Protein AF-A0A928SB92-F1 (afdb_monomer_lite)

Sequence (159 aa):
MSQPAYNIRAIRKLLTAAFETDEGLRQFCTDFPELRPVTERFSSGMGKDQMIQRLIEYCESKVLTMRLLELVKEDNLAAYAQYENQIFPGEKPQFGAEIMPDTSAHLKTLLSQKTRELYDLQEKAAKFGALHTPSYITLQIQDLEKEIANLQQQLAARH

Foldseek 3Di:
DDDQPFPLVLQLVLQCVLDVALVSVLVLLVVDPLSVVLNVVDDDPQGNSRSSVSSVVSCVVVVCPLVVLVSSCVSPVPSSVVSQCVRHPDDRPPNQPPPPPNVLNVLVVVLVVLVVVLVVLVVVQVVLPPPGRDPVSVVSNVVSVVVNVVSVVVNVVVD

pLDDT: mean 81.42, std 13.35, range [34.06, 92.5]

Secondary structure (DSSP, 8-state):
-------HHHHHHHHHHH-SSHHHHHHHHHHSTTTHHHHTT--TT--HHHHHHHHHHHHHHHT-HHHHHHHHHHH-HHHHHHHHHHH-SSSPP-TTSSSS--HHHHHHHHHHHHHHHHHHHHHHHHHH-TTT--HHHHHHHHHHHHHHHHHHHHHHTT-

Radius of gyration: 22.96 Å; chains: 1; bounding box: 63×50×35 Å

Structure (mmCIF, N/CA/C/O backbone):
data_AF-A0A928SB92-F1
#
_entry.id   AF-A0A928SB92-F1
#
loop_
_atom_site.group_PDB
_atom_site.id
_atom_site.type_symbol
_atom_site.label_atom_id
_atom_site.label_alt_id
_atom_site.label_comp_id
_atom_site.label_asym_id
_atom_site.label_entity_id
_atom_site.label_seq_id
_atom_site.pdbx_PDB_ins_code
_atom_site.Cartn_x
_atom_site.Cartn_y
_atom_site.Cartn_z
_atom_site.occupancy
_atom_site.B_iso_or_equiv
_atom_site.auth_seq_id
_atom_site.auth_comp_id
_atom_site.auth_asym_id
_atom_site.auth_atom_id
_atom_site.pdbx_PDB_model_num
ATOM 1 N N . MET A 1 1 ? -13.676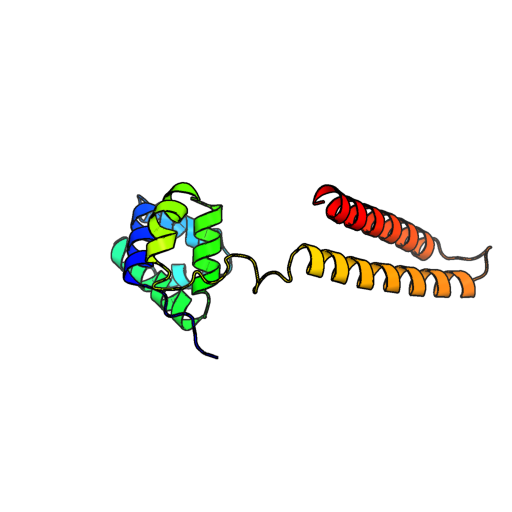 -3.688 -18.118 1.00 34.06 1 MET A N 1
ATOM 2 C CA . MET A 1 1 ? -13.418 -4.324 -16.811 1.00 34.06 1 MET A CA 1
ATOM 3 C C . MET A 1 1 ? -14.364 -3.680 -15.816 1.00 34.06 1 MET A C 1
ATOM 5 O O . MET A 1 1 ? -14.299 -2.469 -15.652 1.00 34.06 1 MET A O 1
ATOM 9 N N . SER A 1 2 ? -15.320 -4.438 -15.282 1.00 37.28 2 SER A N 1
ATOM 10 C CA . SER A 1 2 ? -16.337 -3.918 -14.363 1.00 37.28 2 SER A CA 1
ATOM 11 C C . SER A 1 2 ? -15.703 -3.723 -12.992 1.00 37.28 2 SER A C 1
ATOM 13 O O . SER A 1 2 ? -15.265 -4.694 -12.385 1.00 37.28 2 SER A O 1
ATOM 15 N N . GLN A 1 3 ? -15.600 -2.478 -12.527 1.00 50.09 3 GLN A N 1
ATOM 16 C CA . GLN A 1 3 ? -15.171 -2.207 -11.157 1.00 50.09 3 GLN A CA 1
ATOM 17 C C . GLN A 1 3 ? -16.160 -2.879 -10.188 1.00 50.09 3 GLN A C 1
ATOM 19 O O . GLN A 1 3 ? -17.370 -2.797 -10.426 1.00 50.09 3 GLN A O 1
ATOM 24 N N . PRO A 1 4 ? -15.690 -3.546 -9.117 1.00 55.81 4 PRO A N 1
ATOM 25 C CA . PRO A 1 4 ? -16.587 -4.022 -8.077 1.00 55.81 4 PRO A CA 1
ATOM 26 C C . PRO A 1 4 ? -17.366 -2.824 -7.532 1.00 55.81 4 PRO A C 1
ATOM 28 O O . PRO A 1 4 ? -16.785 -1.788 -7.209 1.00 55.81 4 PRO A O 1
ATOM 31 N N . ALA A 1 5 ? -18.692 -2.941 -7.489 1.00 67.56 5 ALA A N 1
ATOM 32 C CA . ALA A 1 5 ? -19.563 -1.888 -6.991 1.00 67.56 5 ALA A CA 1
ATOM 33 C C . ALA A 1 5 ? -19.394 -1.779 -5.468 1.00 67.56 5 ALA A C 1
ATOM 35 O O . ALA A 1 5 ? -20.126 -2.397 -4.697 1.00 67.56 5 ALA A O 1
ATOM 36 N N . TYR A 1 6 ? -18.380 -1.036 -5.028 1.00 80.75 6 TYR A N 1
ATOM 37 C CA . TYR A 1 6 ? -18.132 -0.800 -3.613 1.00 80.75 6 TYR A CA 1
ATOM 38 C C . TYR A 1 6 ? -19.273 0.010 -3.001 1.00 80.75 6 TYR A C 1
ATOM 40 O O . TYR A 1 6 ? -19.730 1.013 -3.556 1.00 80.75 6 TYR A O 1
ATOM 48 N N . ASN A 1 7 ? -19.703 -0.375 -1.802 1.00 87.12 7 ASN A N 1
ATOM 49 C CA . ASN A 1 7 ? -20.653 0.426 -1.049 1.00 87.12 7 ASN A CA 1
ATOM 50 C C . ASN A 1 7 ? -19.941 1.630 -0.416 1.00 87.12 7 ASN A C 1
ATOM 52 O O . ASN A 1 7 ? -19.441 1.567 0.709 1.00 87.12 7 ASN A O 1
ATOM 56 N N . ILE A 1 8 ? -19.940 2.756 -1.129 1.00 86.06 8 ILE A N 1
ATOM 57 C CA . ILE A 1 8 ? -19.282 4.000 -0.705 1.00 86.06 8 ILE A CA 1
ATOM 58 C C . ILE A 1 8 ? -19.764 4.484 0.671 1.00 86.06 8 ILE A C 1
ATOM 60 O O . ILE A 1 8 ? -18.982 5.023 1.455 1.00 86.06 8 ILE A O 1
ATOM 64 N N . ARG A 1 9 ? -21.035 4.241 1.025 1.00 87.50 9 ARG A N 1
ATOM 65 C CA . ARG A 1 9 ? -21.556 4.588 2.358 1.00 87.50 9 ARG A CA 1
ATOM 66 C C . ARG A 1 9 ? -20.895 3.758 3.457 1.00 87.50 9 ARG A C 1
ATOM 68 O O . ARG A 1 9 ? -20.635 4.292 4.531 1.00 87.50 9 ARG A O 1
ATOM 75 N N . ALA A 1 10 ? -20.634 2.479 3.199 1.00 89.44 10 ALA A N 1
ATOM 76 C CA . ALA A 1 10 ? -19.939 1.607 4.138 1.00 89.44 10 ALA A CA 1
ATOM 77 C C . ALA A 1 10 ? -18.454 1.974 4.253 1.00 89.44 10 ALA A C 1
ATOM 79 O O . ALA A 1 10 ? -17.950 2.046 5.368 1.00 89.44 10 ALA A O 1
ATOM 80 N N . ILE A 1 11 ? -17.789 2.309 3.140 1.00 90.19 11 ILE A N 1
ATOM 81 C CA . ILE A 1 11 ? -16.398 2.799 3.153 1.00 90.19 11 ILE A CA 1
ATOM 82 C C . ILE A 1 11 ? -16.287 4.091 3.965 1.00 90.19 11 ILE A C 1
ATOM 84 O O . ILE A 1 11 ? -15.410 4.211 4.814 1.00 90.19 11 ILE A O 1
ATOM 88 N N . ARG A 1 12 ? -17.211 5.042 3.773 1.00 91.69 12 ARG A N 1
ATOM 89 C CA . ARG A 1 12 ? -17.228 6.277 4.566 1.00 91.69 12 ARG A CA 1
ATOM 90 C C . ARG A 1 12 ? -17.368 5.981 6.059 1.00 91.69 12 ARG A C 1
ATOM 92 O O . ARG A 1 12 ? -16.599 6.513 6.845 1.00 91.69 12 ARG A O 1
ATOM 99 N N . LYS A 1 13 ? -18.303 5.104 6.444 1.00 90.88 13 LYS A N 1
ATOM 100 C CA . LYS A 1 13 ? -18.484 4.695 7.847 1.00 90.88 13 LYS A CA 1
ATOM 101 C C . LYS A 1 13 ? -17.248 4.002 8.421 1.00 90.88 13 LYS A C 1
ATOM 103 O O . LYS A 1 13 ? -16.882 4.306 9.550 1.00 90.88 13 LYS A O 1
ATOM 108 N N . LEU A 1 14 ? -16.607 3.127 7.643 1.00 92.50 14 LEU A N 1
ATOM 109 C CA . LEU A 1 14 ? -15.354 2.480 8.020 1.00 92.50 14 LEU A CA 1
ATOM 110 C C . LEU A 1 14 ? -14.281 3.528 8.319 1.00 92.50 14 LEU A C 1
ATOM 112 O O . LEU A 1 14 ? -13.713 3.504 9.400 1.00 92.50 14 LEU A O 1
ATOM 116 N N . LEU A 1 15 ? -14.037 4.469 7.405 1.00 91.25 15 LEU A N 1
ATOM 117 C CA . LEU A 1 15 ? -13.018 5.507 7.590 1.00 91.25 15 LEU A CA 1
ATOM 118 C C . LEU A 1 15 ? -13.352 6.422 8.776 1.00 91.25 15 LEU A C 1
ATOM 120 O O . LEU A 1 15 ? -12.474 6.759 9.562 1.00 91.25 15 LEU A O 1
ATOM 124 N N . THR A 1 16 ? -14.624 6.777 8.968 1.00 92.19 16 THR A N 1
ATOM 125 C CA . THR A 1 16 ? -15.055 7.569 10.128 1.00 92.19 16 THR A CA 1
ATOM 126 C C . THR A 1 16 ? -14.831 6.835 11.453 1.00 92.19 16 THR A C 1
ATOM 128 O O . THR A 1 16 ? -14.535 7.490 12.450 1.00 92.19 16 THR A O 1
ATOM 131 N N . ALA A 1 17 ? -14.994 5.508 11.471 1.00 89.44 17 ALA A N 1
ATOM 132 C CA . ALA A 1 17 ? -14.790 4.668 12.651 1.00 89.44 17 ALA A CA 1
ATOM 133 C C . ALA A 1 17 ? -13.315 4.305 12.885 1.00 89.44 17 ALA A C 1
ATOM 135 O O . ALA A 1 17 ? -12.903 4.172 14.031 1.00 89.44 17 ALA A O 1
ATOM 136 N N . ALA A 1 18 ? -12.531 4.149 11.817 1.00 89.50 18 ALA A N 1
ATOM 137 C CA . ALA A 1 18 ? -11.105 3.846 11.882 1.00 89.50 18 ALA A CA 1
ATOM 138 C C . ALA A 1 18 ? -10.286 5.061 12.341 1.00 89.50 18 ALA A C 1
ATOM 140 O O . ALA A 1 18 ? -9.319 4.894 13.077 1.00 89.50 18 ALA A O 1
ATOM 141 N N . PHE A 1 19 ? -10.703 6.274 11.955 1.00 89.94 19 PHE A N 1
ATOM 142 C CA . PHE A 1 19 ? -10.022 7.519 12.304 1.00 89.94 19 PHE A CA 1
ATOM 143 C C . PHE A 1 19 ? -10.897 8.383 13.215 1.00 89.94 19 PHE A C 1
ATOM 145 O O . PHE A 1 19 ? -11.861 9.023 12.777 1.00 89.94 19 PHE A O 1
ATOM 152 N N . GLU A 1 20 ? -10.550 8.433 14.501 1.00 84.62 20 GLU A N 1
ATOM 153 C CA . GLU A 1 20 ? -11.268 9.248 15.487 1.00 84.62 20 GLU A CA 1
ATOM 154 C C . GLU A 1 20 ? -11.109 10.749 15.199 1.00 84.62 20 GLU A C 1
ATOM 156 O O . GLU A 1 20 ? -12.106 11.478 15.173 1.00 84.62 20 GLU A O 1
ATOM 161 N N . THR A 1 21 ? -9.891 11.189 14.872 1.00 87.19 21 THR A N 1
ATOM 162 C CA . THR A 1 21 ? -9.536 12.593 14.605 1.00 87.19 21 THR A CA 1
ATOM 163 C C . THR A 1 21 ? -9.215 12.841 13.129 1.00 87.19 21 THR A C 1
ATOM 165 O O . THR A 1 21 ? -8.841 11.930 12.387 1.00 87.19 21 THR A O 1
ATOM 168 N N . ASP A 1 22 ? -9.360 14.089 12.675 1.00 87.19 22 ASP A N 1
ATOM 169 C CA . ASP A 1 22 ? -8.927 14.498 11.334 1.00 87.19 22 ASP A CA 1
ATOM 170 C C . ASP A 1 22 ? -7.398 14.442 11.184 1.00 87.19 22 ASP A C 1
ATOM 172 O O . ASP A 1 22 ? -6.900 14.086 10.117 1.00 87.19 22 ASP A O 1
ATOM 176 N N . GLU A 1 23 ? -6.656 14.695 12.264 1.00 87.06 23 GLU A N 1
ATOM 177 C CA . GLU A 1 23 ? -5.199 14.554 12.308 1.00 87.06 23 GLU A CA 1
ATOM 178 C C . GLU A 1 23 ? -4.744 13.110 12.059 1.00 87.06 23 GLU A C 1
ATOM 180 O O . GLU A 1 23 ? -3.839 12.892 11.255 1.00 87.06 23 GLU A O 1
ATOM 185 N N . GLY A 1 24 ? -5.426 12.117 12.645 1.00 88.19 24 GLY A N 1
ATOM 186 C CA . GLY A 1 24 ? -5.149 10.702 12.377 1.00 88.19 24 GLY A CA 1
ATOM 187 C C . GLY A 1 24 ? -5.342 10.340 10.902 1.00 88.19 24 GLY A C 1
ATOM 188 O O . GLY A 1 24 ? -4.513 9.651 10.313 1.00 88.19 24 GLY A O 1
ATOM 189 N N . LEU A 1 25 ? -6.377 10.893 10.261 1.00 89.69 25 LEU A N 1
ATOM 190 C CA . LEU A 1 25 ? -6.612 10.706 8.828 1.00 89.69 25 LEU A CA 1
ATOM 191 C C . LEU A 1 25 ? -5.526 11.375 7.964 1.00 89.69 25 LEU A C 1
ATOM 193 O O . LEU A 1 25 ? -5.111 10.809 6.949 1.00 89.69 25 LEU A O 1
ATOM 197 N N . ARG A 1 26 ? -5.049 12.572 8.343 1.00 89.50 26 ARG A N 1
ATOM 198 C CA . ARG A 1 26 ? -3.925 13.247 7.657 1.00 89.50 26 ARG A CA 1
ATOM 199 C C . ARG A 1 26 ? -2.645 12.435 7.767 1.00 89.50 26 ARG A C 1
ATOM 201 O O . ARG A 1 26 ? -1.938 12.299 6.767 1.00 89.50 26 ARG A O 1
ATOM 208 N N . GLN A 1 27 ? -2.367 11.918 8.960 1.00 89.69 27 GLN A N 1
ATOM 209 C CA . GLN A 1 27 ? -1.180 11.121 9.236 1.00 89.69 27 GLN A CA 1
ATOM 210 C C . GLN A 1 27 ? -1.201 9.845 8.395 1.00 89.69 27 GLN A C 1
ATOM 212 O O . GLN A 1 27 ? -0.296 9.650 7.591 1.00 89.69 27 GLN A O 1
ATOM 217 N N . PHE A 1 28 ? -2.311 9.101 8.424 1.00 89.62 28 PHE A N 1
ATOM 218 C CA . PHE A 1 28 ? -2.526 7.928 7.576 1.00 89.62 28 PHE A CA 1
ATOM 219 C C . PHE A 1 28 ? -2.252 8.220 6.092 1.00 89.62 28 PHE A C 1
ATOM 221 O O . PHE A 1 28 ? -1.462 7.539 5.443 1.00 89.62 28 PHE A O 1
ATOM 228 N N . CYS A 1 29 ? -2.832 9.291 5.542 1.00 89.94 29 CYS A N 1
ATOM 229 C CA . CYS A 1 29 ? -2.597 9.651 4.141 1.00 89.94 29 CYS A CA 1
ATOM 230 C C . CYS A 1 29 ? -1.139 10.063 3.853 1.00 89.94 29 CYS A C 1
ATOM 232 O O . CYS A 1 29 ? -0.701 10.003 2.706 1.00 89.94 29 CYS A O 1
ATOM 234 N N . THR A 1 30 ? -0.392 10.503 4.867 1.00 88.38 30 THR A N 1
ATOM 235 C CA . THR A 1 30 ? 1.020 10.896 4.752 1.00 88.38 30 THR A CA 1
ATOM 236 C C . THR A 1 30 ? 1.957 9.691 4.842 1.00 88.38 30 THR A C 1
ATOM 238 O O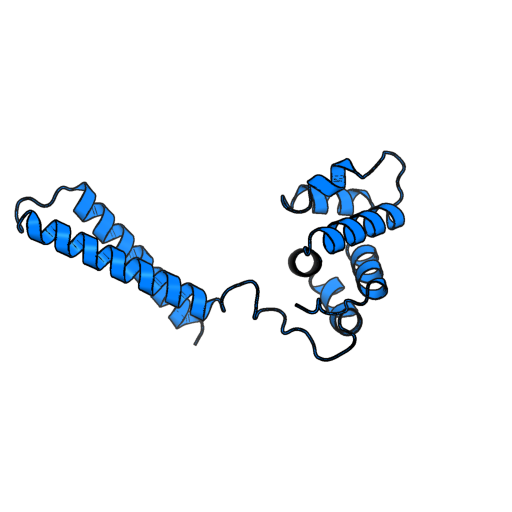 . THR A 1 30 ? 2.955 9.635 4.112 1.00 88.38 30 THR A O 1
ATOM 241 N N . ASP A 1 31 ? 1.628 8.713 5.685 1.00 88.38 31 ASP A N 1
ATOM 242 C CA . ASP A 1 31 ? 2.397 7.479 5.852 1.00 88.38 31 ASP A CA 1
ATOM 243 C C . ASP A 1 31 ? 2.415 6.645 4.566 1.00 88.38 31 ASP A C 1
ATOM 245 O O . ASP A 1 31 ? 3.464 6.124 4.180 1.00 88.38 31 AS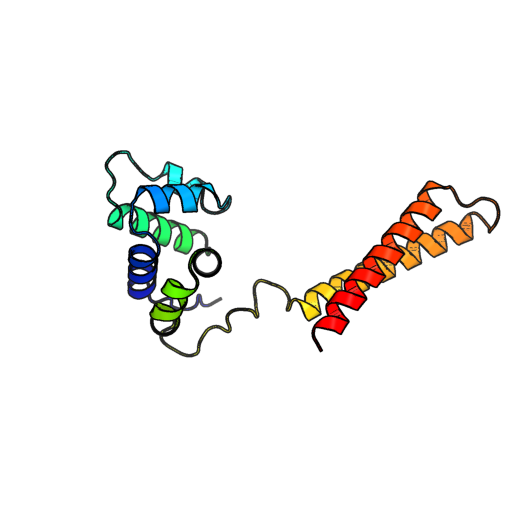P A O 1
ATOM 249 N N . PHE A 1 32 ? 1.303 6.617 3.823 1.00 85.69 32 PHE A N 1
ATOM 250 C CA . PHE A 1 32 ? 1.199 5.851 2.581 1.00 85.69 32 PHE A CA 1
ATOM 251 C C . PHE A 1 32 ? 1.508 6.701 1.335 1.00 85.69 32 PHE A C 1
ATOM 253 O O . PHE A 1 32 ? 0.733 7.599 0.993 1.00 85.69 32 PHE A O 1
ATOM 260 N N . PRO A 1 33 ? 2.593 6.407 0.582 1.00 83.75 33 PRO A N 1
ATOM 261 C CA . PRO A 1 33 ? 3.017 7.207 -0.574 1.00 83.75 33 PRO A CA 1
ATOM 262 C C . PRO A 1 33 ? 1.937 7.385 -1.647 1.00 83.75 33 PRO A C 1
ATOM 264 O O . PRO A 1 33 ? 1.868 8.430 -2.287 1.00 83.75 33 PRO A O 1
ATOM 267 N N . GLU A 1 34 ? 1.083 6.376 -1.824 1.00 83.19 34 GLU A N 1
ATOM 268 C CA . GLU A 1 34 ? -0.002 6.347 -2.814 1.00 83.19 34 GLU A CA 1
ATOM 269 C C . GLU A 1 34 ? -1.126 7.347 -2.488 1.00 83.19 34 GLU A C 1
ATOM 271 O O . GLU A 1 34 ? -1.808 7.849 -3.388 1.00 83.19 34 GLU A O 1
ATOM 276 N N . LEU A 1 35 ? -1.295 7.655 -1.197 1.00 86.94 35 LEU A N 1
ATOM 277 C CA . LEU A 1 35 ? -2.323 8.550 -0.677 1.00 86.94 35 LEU A CA 1
ATOM 278 C C . LEU A 1 35 ? -1.806 9.975 -0.464 1.00 86.94 35 LEU A C 1
ATOM 280 O O . LEU A 1 35 ? -2.615 10.896 -0.472 1.00 86.94 35 LEU A O 1
ATOM 284 N N . ARG A 1 36 ? -0.489 10.203 -0.378 1.00 87.88 36 ARG A N 1
ATOM 285 C CA . ARG A 1 36 ? 0.096 11.548 -0.194 1.00 87.88 36 ARG A CA 1
ATOM 286 C C . ARG A 1 36 ? -0.468 12.631 -1.121 1.00 87.88 36 ARG A C 1
ATOM 288 O O . ARG A 1 36 ? -0.770 13.704 -0.613 1.00 87.88 36 ARG A O 1
ATOM 295 N N . PRO A 1 37 ? -0.703 12.403 -2.427 1.00 88.75 37 PRO A N 1
ATOM 296 C CA . PRO A 1 37 ? -1.250 13.449 -3.298 1.00 88.75 37 PRO A CA 1
ATOM 297 C C . PRO A 1 37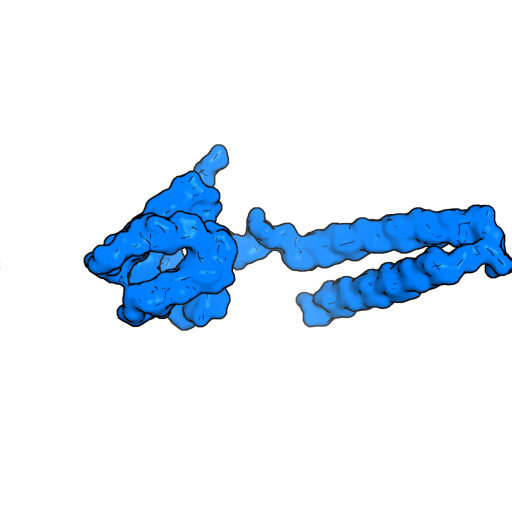 ? -2.654 13.933 -2.895 1.00 88.75 37 PRO A C 1
ATOM 299 O O . PRO A 1 37 ? -3.120 14.977 -3.354 1.00 88.75 37 PRO A O 1
ATOM 302 N N . VAL A 1 38 ? -3.371 13.179 -2.053 1.00 89.38 38 VAL A N 1
ATOM 303 C CA . VAL A 1 38 ? -4.671 13.600 -1.526 1.00 89.38 38 VAL A CA 1
ATOM 304 C C . VAL A 1 38 ? -4.542 14.618 -0.398 1.00 89.38 38 VAL A C 1
ATOM 306 O O . VAL A 1 38 ? -5.434 15.449 -0.238 1.00 89.38 38 VAL A O 1
ATOM 309 N N . THR A 1 39 ? -3.434 14.609 0.350 1.00 87.50 39 THR A N 1
ATOM 310 C CA . THR A 1 39 ? -3.237 15.534 1.474 1.00 87.50 39 THR A CA 1
ATOM 311 C C . THR A 1 39 ? -3.029 16.961 0.991 1.00 87.50 39 THR A C 1
ATOM 313 O O . THR A 1 39 ? -3.493 17.895 1.637 1.00 87.50 39 THR A O 1
ATOM 316 N N . GLU A 1 40 ? -2.468 17.135 -0.208 1.00 86.50 40 GLU A N 1
ATOM 317 C CA . GLU A 1 40 ? -2.382 18.427 -0.901 1.00 86.50 40 GLU A CA 1
ATOM 318 C C . GLU A 1 40 ? -3.766 19.031 -1.190 1.00 86.50 40 GLU A C 1
ATOM 320 O O . GLU A 1 40 ? -3.914 20.244 -1.331 1.00 86.50 40 GLU A O 1
ATOM 325 N N . ARG A 1 41 ? -4.808 18.191 -1.249 1.00 84.81 41 ARG A N 1
ATOM 326 C CA . ARG A 1 41 ? -6.200 18.616 -1.444 1.00 84.81 41 ARG A CA 1
ATOM 327 C C . ARG A 1 41 ? -6.923 18.907 -0.129 1.00 84.81 41 ARG A C 1
ATOM 329 O O . ARG A 1 41 ? -8.054 19.394 -0.163 1.00 84.81 41 ARG A O 1
ATOM 336 N N . PHE A 1 42 ? -6.310 18.621 1.021 1.00 89.38 42 PHE A N 1
ATOM 337 C CA . PHE A 1 42 ? -6.888 18.906 2.331 1.00 89.38 42 PHE A CA 1
ATOM 338 C C . PHE A 1 42 ? -6.611 20.355 2.736 1.00 89.38 42 PHE A C 1
ATOM 340 O O . PHE A 1 42 ? -5.567 20.673 3.303 1.00 89.38 42 PHE A O 1
ATOM 347 N N . SER A 1 43 ? -7.577 21.241 2.502 1.00 80.38 43 SER A N 1
ATOM 348 C CA . SER A 1 43 ? -7.486 22.638 2.943 1.00 80.38 43 SER A CA 1
ATOM 349 C C . SER A 1 43 ? -7.482 22.770 4.475 1.00 80.38 43 SER A C 1
ATOM 351 O O . SER A 1 43 ? -8.023 21.927 5.201 1.00 80.38 43 SER A O 1
ATOM 353 N N . SER A 1 44 ? -6.879 23.848 4.977 1.00 75.31 44 SER A N 1
ATOM 354 C CA . SER A 1 44 ? -6.970 24.254 6.381 1.00 75.31 44 SER A CA 1
ATOM 355 C C . SER A 1 44 ? -8.422 24.626 6.712 1.00 75.31 44 SER A C 1
ATOM 357 O O . SER A 1 44 ? -9.024 25.464 6.047 1.00 75.31 44 SER A O 1
ATOM 359 N N . GLY A 1 45 ? -9.014 23.953 7.703 1.00 79.56 45 GLY A N 1
ATOM 360 C CA . GLY A 1 45 ? -10.430 24.107 8.075 1.00 79.56 45 GLY A CA 1
ATOM 361 C C . GLY A 1 45 ? -11.387 23.083 7.452 1.00 79.56 45 GLY A C 1
ATOM 362 O O . GLY A 1 45 ? -12.591 23.138 7.695 1.00 79.56 45 GLY A O 1
ATOM 363 N N . MET A 1 46 ? -10.876 22.131 6.668 1.00 85.44 46 MET A N 1
ATOM 364 C CA . MET A 1 46 ? -11.676 21.028 6.137 1.00 85.44 46 MET A CA 1
ATOM 365 C C . MET A 1 46 ? -11.965 20.011 7.255 1.00 85.44 46 MET A C 1
ATOM 367 O O . MET A 1 46 ? -11.038 19.474 7.855 1.00 85.44 46 MET A O 1
ATOM 371 N N . GLY A 1 47 ? -13.245 19.764 7.549 1.00 87.62 47 GLY A N 1
ATOM 372 C CA . GLY A 1 47 ? -13.652 18.796 8.574 1.00 87.62 47 GLY A CA 1
ATOM 373 C C . GLY A 1 47 ? -13.449 17.341 8.135 1.00 87.62 47 GLY A C 1
ATOM 374 O O . GLY A 1 47 ? -13.399 17.048 6.938 1.00 87.62 47 GLY A O 1
ATOM 375 N N . LYS A 1 48 ? -13.401 16.415 9.101 1.00 89.25 48 LYS A N 1
ATOM 376 C CA . LYS A 1 48 ? -13.135 14.982 8.872 1.00 89.25 48 LYS A CA 1
ATOM 377 C C . LYS A 1 48 ? -13.997 14.364 7.766 1.00 89.25 48 LYS A C 1
ATOM 379 O O . LYS A 1 48 ? -13.462 13.744 6.854 1.00 89.25 48 LYS A O 1
ATOM 384 N N . ASP A 1 49 ? -15.311 14.582 7.785 1.00 87.56 49 ASP A N 1
ATOM 385 C CA . ASP A 1 49 ? -16.219 14.062 6.751 1.00 87.56 49 ASP A CA 1
ATOM 386 C C . ASP A 1 49 ? -15.877 14.547 5.338 1.00 87.56 49 ASP A C 1
ATOM 388 O O . ASP A 1 49 ? -15.966 13.786 4.373 1.00 87.56 49 ASP A O 1
ATOM 392 N N . GLN A 1 50 ? -15.456 15.807 5.205 1.00 90.19 50 GLN A N 1
ATOM 393 C CA . GLN A 1 50 ? -15.054 16.367 3.917 1.00 90.19 50 GLN A CA 1
ATOM 394 C C . GLN A 1 50 ? -13.737 15.746 3.445 1.00 90.19 50 GLN A C 1
ATOM 396 O O . GLN A 1 50 ? -13.609 15.403 2.272 1.00 90.19 50 GLN A O 1
ATOM 401 N N . MET A 1 51 ? -12.782 15.540 4.352 1.00 91.44 51 MET A N 1
ATOM 402 C CA . MET A 1 51 ? -11.517 14.877 4.035 1.00 91.44 51 MET A CA 1
ATOM 403 C C . MET A 1 51 ? -11.718 13.417 3.622 1.00 91.44 51 MET A C 1
ATOM 405 O O . MET A 1 51 ? -11.155 12.986 2.619 1.00 91.44 51 MET A O 1
ATOM 409 N N . ILE A 1 52 ? -12.573 12.679 4.336 1.00 92.38 52 ILE A N 1
ATOM 410 C CA . ILE A 1 52 ? -12.947 11.306 3.977 1.00 92.38 52 ILE A CA 1
ATOM 411 C C . ILE A 1 52 ? -13.586 11.281 2.587 1.00 92.38 52 ILE A C 1
ATOM 413 O O . ILE A 1 52 ? -13.230 10.439 1.765 1.00 92.38 52 ILE A O 1
ATOM 417 N N . GLN A 1 53 ? -14.492 12.216 2.290 1.00 90.69 53 GLN A N 1
ATOM 418 C CA . GLN A 1 53 ? -15.095 12.303 0.962 1.00 90.69 53 GLN A CA 1
ATOM 419 C C . GLN A 1 53 ? -14.041 12.529 -0.129 1.00 90.69 53 GLN A C 1
ATOM 421 O O . GLN A 1 53 ? -14.055 11.830 -1.139 1.00 90.69 53 GLN A O 1
ATOM 426 N N . ARG A 1 54 ? -13.094 13.449 0.086 1.00 90.88 54 ARG A N 1
ATOM 427 C CA . ARG A 1 54 ? -11.997 13.710 -0.859 1.00 90.88 54 ARG A CA 1
ATOM 428 C C . ARG A 1 54 ? -11.083 12.504 -1.046 1.00 90.88 54 ARG A C 1
ATOM 430 O O . ARG A 1 54 ? -10.635 12.256 -2.163 1.00 90.88 54 ARG A O 1
ATOM 437 N N . LEU A 1 55 ? -10.823 11.763 0.029 1.00 91.19 55 LEU A N 1
ATOM 438 C CA . LEU A 1 55 ? -10.044 10.531 -0.006 1.00 91.19 55 LEU A CA 1
ATOM 439 C C . LEU A 1 55 ? -10.723 9.462 -0.858 1.00 91.19 55 LEU A C 1
ATOM 441 O O . LEU A 1 55 ? -10.080 8.885 -1.733 1.00 91.19 55 LEU A O 1
ATOM 445 N N . ILE A 1 56 ? -12.021 9.247 -0.650 1.00 90.19 56 ILE A N 1
ATOM 446 C CA . ILE A 1 56 ? -12.813 8.305 -1.443 1.00 90.19 56 ILE A CA 1
ATOM 447 C C . ILE A 1 56 ? -12.809 8.718 -2.919 1.00 90.19 56 ILE A C 1
ATOM 449 O O . ILE A 1 56 ? -12.458 7.901 -3.762 1.00 90.19 56 ILE A O 1
ATOM 453 N N . GLU A 1 57 ? -13.103 9.984 -3.233 1.00 89.50 57 GLU A N 1
ATOM 454 C CA . GLU A 1 57 ? -13.114 10.494 -4.614 1.00 89.50 57 GLU A CA 1
ATOM 455 C C . GLU A 1 57 ? -11.762 10.313 -5.315 1.00 89.50 57 GLU A C 1
ATOM 457 O O . GLU A 1 57 ? -11.695 9.934 -6.487 1.00 89.50 57 GLU A O 1
ATOM 462 N N . TYR A 1 58 ? -10.667 10.578 -4.599 1.00 89.44 58 TYR A N 1
ATOM 463 C CA . TYR A 1 58 ? -9.319 10.357 -5.108 1.00 89.44 58 TYR A CA 1
ATOM 464 C C . TYR A 1 58 ? -9.066 8.872 -5.385 1.00 89.44 58 TYR A C 1
ATOM 466 O O . TYR A 1 58 ? -8.567 8.525 -6.458 1.00 89.44 58 TYR A O 1
ATOM 474 N N . CYS A 1 59 ? -9.457 7.996 -4.457 1.00 87.69 59 CYS A N 1
ATOM 475 C CA . CYS A 1 59 ? -9.279 6.558 -4.603 1.00 87.69 59 CYS A CA 1
ATOM 476 C C . CYS A 1 59 ? -10.136 5.975 -5.731 1.00 87.69 59 CYS A C 1
ATOM 478 O O . CYS A 1 59 ? -9.636 5.153 -6.494 1.00 87.69 59 CYS A O 1
ATOM 480 N N . GLU A 1 60 ? -11.370 6.444 -5.915 1.00 85.69 60 GLU A N 1
ATOM 481 C CA . GLU A 1 60 ? -12.215 6.054 -7.048 1.00 85.69 60 GLU A CA 1
ATOM 482 C C . GLU A 1 60 ? -11.602 6.507 -8.378 1.00 85.69 60 GLU A C 1
ATOM 484 O O . GLU A 1 60 ? -11.464 5.708 -9.305 1.00 85.69 60 GLU A O 1
ATOM 489 N N . SER A 1 61 ? -11.147 7.763 -8.461 1.00 83.81 61 SER A N 1
ATOM 490 C CA . SER A 1 61 ? -10.531 8.308 -9.677 1.00 83.81 61 SER A CA 1
ATOM 491 C C . SER A 1 61 ? -9.220 7.612 -10.057 1.00 83.81 61 SER A C 1
ATOM 493 O O . SER A 1 61 ? -8.881 7.571 -11.241 1.00 83.81 61 SER A O 1
ATOM 495 N N . LYS A 1 62 ? -8.466 7.108 -9.076 1.00 82.81 62 LYS A N 1
ATOM 496 C CA . LYS A 1 62 ? -7.170 6.442 -9.277 1.00 82.81 62 LYS A CA 1
ATOM 497 C C . LYS A 1 62 ? -7.245 4.918 -9.230 1.00 82.81 62 LYS A C 1
ATOM 499 O O . LYS A 1 62 ? -6.214 4.274 -9.383 1.00 82.81 62 LYS A O 1
ATOM 504 N N . VAL A 1 63 ? -8.437 4.344 -9.053 1.00 83.00 63 VAL A N 1
ATOM 505 C CA . VAL A 1 63 ? -8.639 2.894 -8.875 1.00 83.00 63 VAL A CA 1
ATOM 506 C C . VAL A 1 63 ? -7.844 2.346 -7.672 1.00 83.00 63 VAL A C 1
ATOM 508 O O . VAL A 1 63 ? -7.402 1.204 -7.653 1.00 83.00 63 VAL A O 1
ATOM 511 N N . LEU A 1 64 ? -7.679 3.169 -6.631 1.00 86.31 64 LEU A N 1
ATOM 512 C CA . LEU A 1 64 ? -6.996 2.832 -5.377 1.00 86.31 64 LEU A CA 1
ATOM 513 C C . LEU A 1 64 ? -7.968 2.395 -4.274 1.00 86.31 64 LEU A C 1
ATOM 515 O O . LEU A 1 64 ? -7.535 2.133 -3.159 1.00 86.31 64 LEU A O 1
ATOM 519 N N . THR A 1 65 ? -9.275 2.300 -4.544 1.00 85.19 65 THR A N 1
ATOM 520 C CA . THR A 1 65 ? -10.279 1.913 -3.534 1.00 85.19 65 THR A CA 1
ATOM 521 C C . THR A 1 65 ? -9.948 0.575 -2.875 1.00 85.19 65 THR A C 1
ATOM 523 O O . THR A 1 65 ? -10.078 0.443 -1.664 1.00 85.19 65 THR A O 1
ATOM 526 N N . MET A 1 66 ? -9.460 -0.399 -3.649 1.00 82.94 66 MET A N 1
ATOM 527 C CA . MET A 1 66 ? -9.006 -1.681 -3.106 1.00 82.94 66 MET A CA 1
ATOM 528 C C . MET A 1 66 ? -7.805 -1.501 -2.177 1.00 82.94 66 MET A C 1
ATOM 530 O O . MET A 1 66 ? -7.829 -1.974 -1.045 1.00 82.94 66 MET A O 1
ATOM 534 N N . ARG A 1 67 ? -6.803 -0.741 -2.628 1.00 84.88 67 ARG A N 1
ATOM 535 C CA . ARG A 1 67 ? -5.593 -0.469 -1.857 1.00 84.88 67 ARG A CA 1
ATOM 536 C C . ARG A 1 67 ? -5.899 0.261 -0.551 1.00 84.88 67 ARG A C 1
ATOM 538 O O . ARG A 1 67 ? -5.392 -0.120 0.493 1.00 84.88 67 ARG A O 1
ATOM 545 N N . LEU A 1 68 ? -6.787 1.254 -0.582 1.00 87.81 68 LEU A N 1
ATOM 546 C CA . LEU A 1 68 ? -7.250 1.968 0.607 1.00 87.81 68 LEU A CA 1
ATOM 547 C C . LEU A 1 68 ? -7.815 1.005 1.661 1.00 87.81 68 LEU A C 1
ATOM 549 O O . LEU A 1 68 ? -7.503 1.136 2.839 1.00 87.81 68 LEU A O 1
ATOM 553 N N . LEU A 1 69 ? -8.632 0.038 1.244 1.00 89.00 69 LEU A N 1
ATOM 554 C CA . LEU A 1 69 ? -9.222 -0.946 2.151 1.00 89.00 69 LEU A CA 1
ATOM 555 C C . LEU A 1 69 ? -8.174 -1.881 2.762 1.00 89.00 69 LEU A C 1
ATOM 557 O O . LEU A 1 69 ? -8.281 -2.206 3.942 1.00 89.00 69 LEU A O 1
ATOM 561 N N . GLU A 1 70 ? -7.159 -2.281 1.995 1.00 86.19 70 GLU A N 1
ATOM 562 C CA . GLU A 1 70 ? -6.032 -3.068 2.511 1.00 86.19 70 GLU A CA 1
ATOM 563 C C . GLU A 1 70 ? -5.232 -2.287 3.552 1.00 86.19 70 GLU A C 1
ATOM 565 O O . GLU A 1 70 ? -4.982 -2.800 4.637 1.00 86.19 70 GLU A O 1
ATOM 570 N N . LEU A 1 71 ? -4.912 -1.026 3.262 1.00 87.56 71 LEU A N 1
ATOM 571 C CA . LEU A 1 71 ? -4.177 -0.160 4.182 1.00 87.56 71 LEU A CA 1
ATOM 572 C C . LEU A 1 71 ? -4.952 0.072 5.486 1.00 87.56 71 LEU A C 1
ATOM 574 O O . LEU A 1 71 ? -4.387 -0.006 6.572 1.00 87.56 71 LEU A O 1
ATOM 578 N N . VAL A 1 72 ? -6.268 0.288 5.401 1.00 89.31 72 VAL A N 1
ATOM 579 C CA . VAL A 1 72 ? -7.127 0.415 6.591 1.00 89.31 72 VAL A CA 1
ATOM 580 C C . VAL A 1 72 ? -7.221 -0.906 7.360 1.00 89.31 72 VAL A C 1
ATOM 582 O O . VAL A 1 72 ? -7.334 -0.893 8.581 1.00 89.31 72 VAL A O 1
ATOM 585 N N . LYS A 1 73 ? -7.167 -2.055 6.678 1.00 87.12 73 LYS A N 1
ATOM 586 C CA . LYS A 1 73 ? -7.142 -3.373 7.326 1.00 87.12 73 LYS A CA 1
ATOM 587 C C . LYS A 1 73 ? -5.826 -3.624 8.067 1.00 87.12 73 LYS A C 1
ATOM 589 O O . LYS A 1 73 ? -5.861 -4.226 9.138 1.00 87.12 73 LYS A O 1
ATOM 594 N N . GLU A 1 74 ? -4.701 -3.195 7.498 1.00 84.06 74 GLU A N 1
ATOM 595 C CA . GLU A 1 74 ? -3.377 -3.271 8.127 1.00 84.06 74 GLU A CA 1
ATOM 596 C C . GLU A 1 74 ? -3.289 -2.369 9.365 1.00 84.06 74 GLU A C 1
ATOM 598 O O . GLU A 1 74 ? -2.769 -2.799 10.392 1.00 84.06 74 GLU A O 1
ATOM 603 N N . ASP A 1 75 ? -3.849 -1.161 9.288 1.00 83.25 75 ASP A N 1
ATOM 604 C CA . ASP A 1 75 ? -3.832 -0.179 10.377 1.00 83.25 75 ASP A CA 1
ATOM 605 C C . ASP A 1 75 ? -4.851 -0.501 11.487 1.00 83.25 75 ASP A C 1
ATOM 607 O O . ASP A 1 75 ? -4.537 -0.469 12.677 1.00 83.25 75 ASP A O 1
ATOM 611 N N . ASN A 1 76 ? -6.080 -0.876 11.112 1.00 84.50 76 ASN A N 1
ATOM 612 C CA . ASN A 1 76 ? -7.173 -1.123 12.048 1.00 84.50 76 ASN A CA 1
ATOM 613 C C . ASN A 1 76 ? -8.068 -2.294 11.609 1.00 84.50 76 ASN A C 1
ATOM 615 O O . ASN A 1 76 ? -9.209 -2.138 11.154 1.00 84.50 76 ASN A O 1
ATOM 619 N N . LEU A 1 77 ? -7.555 -3.508 11.826 1.00 83.88 77 LEU A N 1
ATOM 620 C CA . LEU A 1 77 ? -8.251 -4.763 11.529 1.00 83.88 77 LEU A CA 1
ATOM 621 C C . LEU A 1 77 ? -9.624 -4.866 12.220 1.00 83.88 77 LEU A C 1
ATOM 623 O O . LEU A 1 77 ? -10.571 -5.405 11.642 1.00 83.88 77 LEU A O 1
ATOM 627 N N . ALA A 1 78 ? -9.748 -4.350 13.447 1.00 81.75 78 ALA A N 1
ATOM 628 C CA . ALA A 1 78 ? -10.980 -4.433 14.229 1.00 81.75 78 ALA A CA 1
ATOM 629 C C . ALA A 1 78 ? -12.109 -3.600 13.606 1.00 81.75 78 ALA A C 1
ATOM 631 O O . ALA A 1 78 ? -13.215 -4.112 13.419 1.00 81.75 78 ALA A O 1
ATOM 632 N N . ALA A 1 79 ? -11.826 -2.348 13.230 1.00 83.81 79 ALA A N 1
ATOM 633 C CA . ALA A 1 79 ? -12.780 -1.508 12.514 1.00 83.81 79 ALA A CA 1
ATOM 634 C C . ALA A 1 79 ? -13.112 -2.117 11.145 1.00 83.81 79 ALA A C 1
ATOM 636 O O . ALA A 1 79 ? -14.282 -2.227 10.784 1.00 83.81 79 ALA A O 1
ATOM 637 N N . TYR A 1 80 ? -12.104 -2.602 10.415 1.00 86.00 80 TYR A N 1
ATOM 638 C CA . TYR A 1 80 ? -12.300 -3.233 9.112 1.00 86.00 80 TYR A CA 1
ATOM 639 C C . TYR A 1 80 ? -13.281 -4.416 9.163 1.00 86.00 80 TYR A C 1
ATOM 641 O O . TYR A 1 80 ? -14.244 -4.465 8.391 1.00 86.00 80 TYR A O 1
ATOM 649 N N . ALA A 1 81 ? -13.099 -5.333 10.116 1.00 84.19 81 ALA A N 1
ATOM 650 C CA . ALA A 1 81 ? -13.938 -6.521 10.267 1.00 84.19 81 ALA A CA 1
ATOM 651 C C . ALA A 1 81 ? -15.426 -6.194 10.510 1.00 84.19 81 ALA A C 1
ATOM 653 O O . ALA A 1 81 ? -16.302 -6.941 10.070 1.00 84.19 81 ALA A O 1
ATOM 654 N N . GLN A 1 82 ? -15.733 -5.066 11.161 1.00 85.62 82 GLN A N 1
ATOM 655 C CA . GLN A 1 82 ? -17.115 -4.637 11.417 1.00 85.62 82 GLN A CA 1
ATOM 656 C C . GLN A 1 82 ? -17.852 -4.188 10.148 1.00 85.62 82 GLN A C 1
ATOM 658 O O . GLN A 1 82 ? -19.072 -4.351 10.037 1.00 85.62 82 GLN A O 1
ATOM 663 N N . TYR A 1 83 ? -17.123 -3.619 9.188 1.00 87.31 83 TYR A N 1
ATOM 664 C CA . TYR A 1 83 ? -17.701 -3.047 7.972 1.00 87.31 83 TYR A CA 1
ATOM 665 C C . TYR A 1 83 ? -17.476 -3.90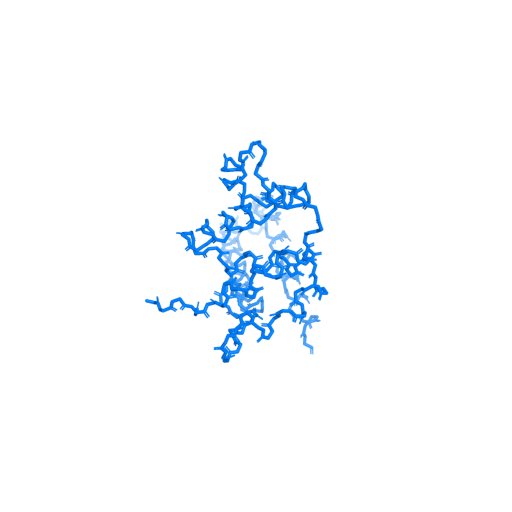6 6.727 1.00 87.31 83 TYR A C 1
ATOM 667 O O . TYR A 1 83 ? -18.154 -3.668 5.730 1.00 87.31 83 TYR A O 1
ATOM 675 N N . GLU A 1 84 ? -16.619 -4.933 6.780 1.00 83.06 84 GLU A N 1
ATOM 676 C CA . GLU A 1 84 ? -16.303 -5.817 5.648 1.00 83.06 84 GLU A CA 1
ATOM 677 C C . GLU A 1 84 ? -17.570 -6.298 4.916 1.00 83.06 84 GLU A C 1
ATOM 679 O O . GLU A 1 84 ? -17.728 -6.058 3.723 1.00 83.06 84 GLU A O 1
ATOM 684 N N . ASN A 1 85 ? -18.537 -6.874 5.636 1.00 81.19 85 ASN A N 1
ATOM 685 C CA . ASN A 1 85 ? -19.771 -7.401 5.031 1.00 81.19 85 ASN A CA 1
ATOM 686 C C . ASN A 1 85 ? -20.694 -6.315 4.437 1.00 81.19 85 ASN A C 1
ATOM 688 O O . ASN A 1 85 ? -21.611 -6.632 3.689 1.00 81.19 85 ASN A O 1
ATOM 692 N N . GLN A 1 86 ? -20.490 -5.042 4.785 1.00 83.50 86 GLN A N 1
ATOM 693 C CA . GLN A 1 86 ? -21.283 -3.917 4.278 1.00 83.50 86 GLN A CA 1
ATOM 694 C C . GLN A 1 86 ? -20.628 -3.239 3.070 1.00 83.50 86 GLN A C 1
ATOM 696 O O . GLN A 1 86 ? -21.336 -2.636 2.261 1.00 83.50 86 GLN A O 1
ATOM 701 N N . ILE A 1 87 ? -19.296 -3.313 2.959 1.00 84.56 87 ILE A N 1
ATOM 702 C CA . ILE A 1 87 ? -18.511 -2.728 1.860 1.00 84.56 87 ILE A CA 1
ATOM 703 C C . ILE A 1 87 ? -18.752 -3.493 0.554 1.00 84.56 87 ILE A C 1
ATOM 705 O O . ILE A 1 87 ? -18.743 -2.883 -0.517 1.00 84.56 87 ILE A O 1
ATOM 709 N N . PHE A 1 88 ? -19.051 -4.790 0.658 1.00 80.44 88 PHE A N 1
ATOM 710 C CA . PHE A 1 88 ? -19.307 -5.694 -0.460 1.00 80.44 88 PHE A CA 1
ATOM 711 C C . PHE A 1 88 ? -20.786 -6.063 -0.527 1.00 80.44 88 PHE A C 1
ATOM 713 O O . PHE A 1 88 ? -21.216 -6.986 0.163 1.00 80.44 88 PHE A O 1
ATOM 720 N N . PRO A 1 89 ? -21.598 -5.346 -1.328 1.00 63.72 89 PRO A N 1
ATOM 721 C CA . PRO A 1 89 ? -22.991 -5.707 -1.550 1.00 63.72 89 PRO A CA 1
ATOM 722 C C . PRO A 1 89 ? -23.060 -6.923 -2.494 1.00 63.72 89 PRO A C 1
ATOM 724 O O . PRO A 1 89 ? -23.354 -6.779 -3.676 1.00 63.72 89 PRO A O 1
ATOM 727 N N . GLY A 1 90 ? -22.735 -8.119 -1.995 1.00 64.31 90 GLY A N 1
ATOM 728 C CA . GLY A 1 90 ? -22.713 -9.361 -2.778 1.00 64.31 90 GLY A CA 1
ATOM 729 C C . GLY A 1 90 ? -21.583 -10.314 -2.386 1.00 64.31 90 GLY A C 1
ATOM 730 O O . GLY A 1 90 ? -21.027 -10.211 -1.293 1.00 64.31 90 GLY A O 1
ATOM 731 N N . GLU A 1 91 ? -21.264 -11.258 -3.280 1.00 47.84 91 GLU A N 1
ATOM 732 C CA . GLU A 1 91 ? -20.133 -12.183 -3.137 1.00 47.84 91 GLU A CA 1
ATOM 733 C C . GLU A 1 91 ? -18.872 -11.378 -2.805 1.00 47.84 91 GLU A C 1
ATOM 735 O O . GLU A 1 91 ? -18.528 -10.429 -3.516 1.00 47.84 91 GLU A O 1
ATOM 740 N N . LYS A 1 92 ? -18.238 -11.693 -1.669 1.00 52.66 92 LYS A N 1
ATOM 741 C CA . LYS A 1 92 ? -17.023 -11.005 -1.232 1.00 52.66 92 LYS A CA 1
ATOM 742 C C . LYS A 1 92 ? -16.031 -11.063 -2.399 1.00 52.66 92 LYS A C 1
ATOM 744 O O . LYS A 1 92 ? -15.705 -12.177 -2.812 1.00 52.66 92 LYS A O 1
ATOM 749 N N . PRO A 1 93 ? -15.514 -9.935 -2.923 1.00 48.62 93 PRO A N 1
ATOM 750 C CA . PRO A 1 93 ? -14.292 -10.014 -3.697 1.00 48.62 93 PRO A CA 1
ATOM 751 C C . PRO A 1 93 ? -13.302 -10.692 -2.769 1.00 48.62 93 PRO A C 1
ATOM 753 O O . PRO A 1 93 ? -13.169 -10.294 -1.609 1.00 48.62 93 PRO A O 1
ATOM 756 N N . GLN A 1 94 ? -12.742 -11.803 -3.230 1.00 48.28 94 GLN A N 1
ATOM 757 C CA . GLN A 1 94 ? -11.825 -12.607 -2.445 1.00 48.28 94 GLN A CA 1
ATOM 758 C C . GLN A 1 94 ? -10.657 -11.700 -2.057 1.00 48.28 94 GLN A C 1
ATOM 760 O O . GLN A 1 94 ? -9.761 -11.429 -2.857 1.00 48.28 94 GLN A O 1
ATOM 765 N N . PHE A 1 95 ? -10.722 -11.149 -0.843 1.00 45.38 95 PHE A N 1
ATOM 766 C CA . PHE A 1 95 ? -9.662 -10.346 -0.263 1.00 45.38 95 PHE A CA 1
ATOM 767 C C . PHE A 1 95 ? -8.430 -11.231 -0.196 1.00 45.38 95 PHE A C 1
ATOM 769 O O . PHE A 1 95 ? -8.361 -12.119 0.651 1.00 45.38 95 PHE A O 1
ATOM 776 N N . GLY A 1 96 ? -7.494 -10.999 -1.116 1.00 43.69 96 GLY A N 1
ATOM 777 C CA . GLY A 1 96 ? -6.228 -11.721 -1.187 1.00 43.69 96 GLY A CA 1
ATOM 778 C C . GLY A 1 96 ? -5.960 -12.534 -2.456 1.00 43.69 96 GLY A C 1
ATOM 779 O O . GLY A 1 96 ? -5.004 -13.299 -2.427 1.00 43.69 96 GLY A O 1
ATOM 780 N N . ALA A 1 97 ? -6.731 -12.396 -3.545 1.00 42.97 97 ALA A N 1
ATOM 781 C CA . ALA A 1 97 ? -6.485 -13.195 -4.759 1.00 42.97 97 ALA A CA 1
ATOM 782 C C . ALA A 1 97 ? -5.936 -12.445 -5.996 1.00 42.97 97 ALA A C 1
ATOM 784 O O . ALA A 1 97 ? -5.374 -13.111 -6.860 1.00 42.97 97 ALA A O 1
ATOM 785 N N . GLU A 1 98 ? -6.054 -11.110 -6.121 1.00 43.38 98 GLU A N 1
ATOM 786 C CA . GLU A 1 98 ? -5.819 -10.467 -7.440 1.00 43.38 98 GLU A CA 1
ATOM 787 C C . GLU A 1 98 ? -4.917 -9.216 -7.522 1.00 43.38 98 GLU A C 1
ATOM 789 O O . GLU A 1 98 ? -4.716 -8.723 -8.628 1.00 43.38 98 GLU A O 1
ATOM 794 N N . ILE A 1 99 ? -4.292 -8.723 -6.438 1.00 49.94 99 ILE A N 1
ATOM 795 C CA . ILE A 1 99 ? -3.225 -7.680 -6.550 1.00 49.94 99 ILE A CA 1
ATOM 796 C C . ILE A 1 99 ? -1.910 -8.045 -5.828 1.00 49.94 99 ILE A C 1
ATOM 798 O O . ILE A 1 99 ? -0.868 -7.445 -6.076 1.00 49.94 99 ILE A O 1
ATOM 802 N N . MET A 1 100 ? -1.880 -9.133 -5.061 1.00 45.00 100 MET A N 1
ATOM 803 C CA . MET A 1 100 ? -0.659 -9.925 -4.923 1.00 45.00 100 MET A CA 1
ATOM 804 C C . MET A 1 100 ? -0.844 -11.128 -5.844 1.00 45.00 100 MET A C 1
ATOM 806 O O . MET A 1 100 ? -1.872 -11.793 -5.705 1.00 45.00 100 MET A O 1
ATOM 810 N N . PRO A 1 101 ? 0.087 -11.456 -6.764 1.00 47.72 101 PRO A N 1
ATOM 811 C CA . PRO A 1 101 ? 0.121 -12.825 -7.256 1.00 47.72 101 PRO A CA 1
ATOM 812 C C . PRO A 1 101 ? 0.137 -13.684 -5.996 1.00 47.72 101 PRO A C 1
ATOM 814 O O . PRO A 1 101 ? 0.954 -13.400 -5.116 1.00 47.72 101 PRO A O 1
ATOM 817 N N . ASP A 1 102 ? -0.840 -14.593 -5.869 1.00 56.75 102 ASP A N 1
ATOM 818 C CA . ASP A 1 102 ? -1.001 -15.545 -4.765 1.00 56.75 102 ASP A CA 1
ATOM 819 C C . ASP A 1 102 ? 0.365 -15.756 -4.126 1.00 56.75 102 ASP A C 1
ATOM 821 O O . ASP A 1 102 ? 1.290 -16.119 -4.841 1.00 56.75 102 ASP A O 1
ATOM 825 N N . THR A 1 103 ? 0.589 -15.365 -2.867 1.00 66.00 103 THR A N 1
ATOM 826 C CA . THR A 1 103 ? 1.973 -15.235 -2.384 1.00 66.00 103 THR A CA 1
ATOM 827 C C . THR A 1 103 ? 2.751 -16.546 -2.580 1.00 66.00 103 THR A C 1
ATOM 829 O O . THR A 1 103 ? 3.955 -16.497 -2.789 1.00 66.00 103 THR A O 1
ATOM 832 N N . SER A 1 104 ? 2.084 -17.710 -2.620 1.00 68.25 104 SER A N 1
ATOM 833 C CA . SER A 1 104 ? 2.691 -18.972 -3.063 1.00 68.25 104 SER A CA 1
ATOM 834 C C . SER A 1 104 ? 3.028 -18.969 -4.561 1.00 68.25 104 SER A C 1
ATOM 836 O O . SER A 1 104 ? 4.157 -19.289 -4.920 1.00 68.25 104 SER A O 1
ATOM 838 N N . ALA A 1 105 ? 2.124 -18.562 -5.453 1.00 74.56 105 ALA A N 1
ATOM 839 C CA . ALA A 1 105 ? 2.425 -18.324 -6.872 1.00 74.56 105 ALA A CA 1
ATOM 840 C C . ALA A 1 105 ? 3.511 -17.254 -7.118 1.00 74.56 105 ALA A C 1
ATOM 842 O O . ALA A 1 105 ? 4.354 -17.442 -7.995 1.00 74.56 105 ALA A O 1
ATOM 843 N N . HIS A 1 106 ? 3.549 -16.164 -6.349 1.00 77.81 106 HIS A N 1
ATOM 844 C CA . HIS A 1 106 ? 4.596 -15.146 -6.424 1.00 77.81 106 HIS A CA 1
ATOM 845 C C . HIS A 1 106 ? 5.939 -15.694 -5.955 1.00 77.81 106 HIS A C 1
ATOM 847 O O . HIS A 1 106 ? 6.919 -15.583 -6.684 1.00 77.81 106 HIS A O 1
ATOM 853 N N . LEU A 1 107 ? 5.981 -16.357 -4.794 1.00 80.50 107 LEU A N 1
ATOM 854 C CA . LEU A 1 107 ? 7.185 -17.017 -4.285 1.00 80.50 107 LEU A CA 1
ATOM 855 C C . LEU A 1 107 ? 7.671 -18.101 -5.256 1.00 80.50 107 LEU A C 1
ATOM 857 O O . LEU A 1 107 ? 8.867 -18.194 -5.505 1.00 80.50 107 LEU A O 1
ATOM 861 N N . LYS A 1 108 ? 6.766 -18.866 -5.882 1.00 84.94 108 LYS A N 1
ATOM 862 C CA . LYS A 1 108 ? 7.099 -19.825 -6.952 1.00 84.94 108 LYS A CA 1
ATOM 863 C C . LYS A 1 108 ? 7.644 -19.132 -8.200 1.00 84.94 108 LYS A C 1
ATOM 865 O O . LYS A 1 108 ? 8.577 -19.645 -8.817 1.00 84.94 108 LYS A O 1
ATOM 870 N N . THR A 1 109 ? 7.097 -17.973 -8.565 1.00 87.38 109 THR A N 1
ATOM 871 C CA . THR A 1 109 ? 7.585 -17.166 -9.694 1.00 87.38 109 THR A CA 1
ATOM 872 C C . THR A 1 109 ? 8.986 -16.631 -9.409 1.00 87.38 109 THR A C 1
ATOM 874 O O . THR A 1 109 ? 9.878 -16.816 -10.234 1.00 87.38 109 THR A O 1
ATOM 877 N N . LEU A 1 110 ? 9.209 -16.048 -8.227 1.00 86.12 110 LEU A N 1
ATOM 878 C CA . LEU A 1 110 ? 10.520 -15.580 -7.774 1.00 86.12 110 LEU A CA 1
ATOM 879 C C . LEU A 1 110 ? 11.526 -16.730 -7.716 1.00 86.12 110 LEU A C 1
ATOM 881 O O . LEU A 1 110 ? 12.618 -16.614 -8.258 1.00 86.12 110 LEU A O 1
ATOM 885 N N . LEU A 1 111 ? 11.141 -17.874 -7.151 1.00 87.75 111 LEU A N 1
ATOM 886 C CA . LEU A 1 111 ? 11.988 -19.062 -7.099 1.00 87.75 111 LEU A CA 1
ATOM 887 C C . LEU A 1 111 ? 12.362 -19.549 -8.503 1.00 87.75 111 LEU A C 1
ATOM 889 O O . LEU A 1 111 ? 13.522 -19.870 -8.748 1.00 87.75 111 LEU A O 1
ATOM 893 N N . SER A 1 112 ? 11.415 -19.545 -9.443 1.00 88.12 112 SER A N 1
ATOM 894 C CA . SER A 1 112 ? 11.675 -19.921 -10.839 1.00 88.12 112 SER A CA 1
ATOM 895 C C . SER A 1 112 ? 12.636 -18.946 -11.527 1.00 88.12 112 SER A C 1
ATOM 897 O O . SER A 1 112 ? 13.541 -19.374 -12.241 1.00 88.12 112 SER A O 1
ATOM 899 N N . GLN A 1 113 ? 12.482 -17.640 -11.285 1.00 88.19 113 GLN A N 1
ATOM 900 C CA . GLN A 1 113 ? 13.383 -16.608 -11.807 1.00 88.19 113 GLN A CA 1
ATOM 901 C C . GLN A 1 113 ? 14.798 -16.755 -11.237 1.00 88.19 113 GLN A C 1
ATOM 903 O O . GLN A 1 113 ? 15.760 -16.816 -11.999 1.00 88.19 113 GLN A O 1
ATOM 908 N N . LYS A 1 114 ? 14.922 -16.891 -9.915 1.00 87.62 114 LYS A N 1
ATOM 909 C CA . LYS A 1 114 ? 16.211 -17.014 -9.224 1.00 87.62 114 LYS A CA 1
ATOM 910 C C . LYS A 1 114 ? 16.934 -18.312 -9.558 1.00 87.62 114 LYS A C 1
ATOM 912 O O . LYS A 1 114 ? 18.138 -18.297 -9.775 1.00 87.62 114 LYS A O 1
ATOM 917 N N . THR A 1 115 ? 16.201 -19.414 -9.708 1.00 91.38 115 THR A N 1
ATOM 918 C CA . THR A 1 115 ? 16.771 -20.694 -10.161 1.00 91.38 115 THR A CA 1
ATOM 919 C C . THR A 1 115 ? 17.341 -20.583 -11.576 1.00 91.38 115 THR A C 1
ATOM 921 O O . THR A 1 115 ? 18.414 -21.114 -11.853 1.00 91.38 115 THR A O 1
ATOM 924 N N . ARG A 1 116 ? 16.658 -19.862 -12.475 1.00 91.75 116 ARG A N 1
ATOM 925 C CA . ARG A 1 116 ? 17.163 -19.612 -13.830 1.00 91.75 116 ARG A CA 1
ATOM 926 C C . ARG A 1 116 ? 18.416 -18.737 -13.818 1.00 91.75 116 ARG A C 1
ATOM 928 O O . ARG A 1 116 ? 19.376 -19.054 -14.509 1.00 91.75 116 ARG A O 1
ATOM 935 N N . GLU A 1 117 ? 18.420 -17.680 -13.013 1.00 89.69 117 GLU A N 1
ATOM 936 C CA . GLU A 1 117 ? 19.579 -16.796 -12.862 1.00 89.69 117 GLU A CA 1
ATOM 937 C C . GLU A 1 117 ? 20.796 -17.543 -12.302 1.00 89.69 117 GLU A C 1
ATOM 939 O O . GLU A 1 117 ? 21.900 -17.398 -12.825 1.00 89.69 117 GLU A O 1
ATOM 944 N N . LEU A 1 118 ? 20.582 -18.411 -11.305 1.00 90.88 118 LEU A N 1
ATOM 945 C CA . LEU A 1 118 ? 21.616 -19.288 -10.762 1.00 90.88 118 LEU A CA 1
ATOM 946 C C . LEU A 1 118 ? 22.187 -20.213 -11.845 1.00 90.88 118 LEU A C 1
ATOM 948 O O . LEU A 1 118 ? 23.405 -20.329 -11.960 1.00 90.88 118 LEU A O 1
ATOM 952 N N . TYR A 1 119 ? 21.329 -20.825 -12.665 1.00 92.06 119 TYR A N 1
ATOM 953 C CA . TYR A 1 119 ? 21.757 -21.686 -13.769 1.00 92.06 119 TYR A CA 1
ATOM 954 C C . TYR A 1 119 ? 22.609 -20.923 -14.794 1.00 92.06 119 TYR A C 1
ATOM 956 O O . TYR A 1 119 ? 23.697 -21.371 -15.158 1.00 92.06 119 TYR A O 1
ATOM 964 N N . ASP A 1 120 ? 22.167 -19.732 -15.206 1.00 90.38 120 ASP A N 1
ATOM 965 C CA . ASP A 1 120 ? 22.917 -18.885 -16.138 1.00 90.38 120 ASP A CA 1
ATOM 966 C C . ASP A 1 120 ? 24.277 -18.465 -15.551 1.00 90.38 120 ASP A C 1
ATOM 968 O O . ASP A 1 120 ? 25.279 -18.384 -16.272 1.00 90.38 120 ASP A O 1
ATOM 972 N N . LEU A 1 121 ? 24.345 -18.205 -14.240 1.00 88.75 121 LEU A N 1
ATOM 973 C CA . LEU A 1 121 ? 25.594 -17.863 -13.561 1.00 88.75 121 LEU A CA 1
ATOM 974 C C . LEU A 1 121 ? 26.541 -19.058 -13.437 1.00 88.75 121 LEU A C 1
ATOM 976 O O . LEU A 1 121 ? 27.746 -18.902 -13.638 1.00 88.75 121 LEU A O 1
ATOM 980 N N . GLN A 1 122 ? 26.008 -20.246 -13.155 1.00 89.31 122 GLN A N 1
ATOM 981 C CA . GLN A 1 122 ? 26.770 -21.493 -13.124 1.00 89.31 122 GLN A CA 1
ATOM 982 C C . GLN A 1 122 ? 27.314 -21.848 -14.514 1.00 89.31 122 GLN A C 1
ATOM 984 O O . GLN A 1 122 ? 28.475 -22.241 -14.632 1.00 89.31 122 GLN A O 1
ATOM 989 N N . GLU A 1 123 ? 26.542 -21.628 -15.583 1.00 90.12 123 GLU A N 1
ATOM 990 C CA . GLU A 1 123 ? 27.020 -21.809 -16.957 1.00 90.12 123 GLU A CA 1
ATOM 991 C C . GLU A 1 123 ? 28.148 -20.819 -17.291 1.00 90.12 123 GLU A C 1
ATOM 993 O O . GLU A 1 123 ? 29.161 -21.190 -17.891 1.00 90.12 123 GLU A O 1
ATOM 998 N N . LYS A 1 124 ? 28.020 -19.555 -16.866 1.00 86.75 124 LYS A N 1
ATOM 999 C CA . LYS A 1 124 ? 29.096 -18.562 -17.002 1.00 86.75 124 LYS A CA 1
ATOM 1000 C C . LYS A 1 124 ? 30.339 -18.977 -16.218 1.00 86.75 124 LYS A C 1
ATOM 1002 O O . LYS A 1 124 ? 31.427 -18.907 -16.778 1.00 86.75 124 LYS A O 1
ATOM 1007 N N . ALA A 1 125 ? 30.194 -19.443 -14.978 1.00 86.25 125 ALA A N 1
ATOM 1008 C CA . ALA A 1 125 ? 31.302 -19.950 -14.171 1.00 86.25 125 ALA A CA 1
ATOM 1009 C C . ALA A 1 125 ? 32.010 -21.132 -14.858 1.00 86.25 125 ALA A C 1
ATOM 1011 O O . ALA A 1 125 ? 33.237 -21.145 -14.958 1.00 86.25 125 ALA A O 1
ATOM 1012 N N . ALA A 1 126 ? 31.248 -22.068 -15.434 1.00 86.25 126 ALA A N 1
ATOM 1013 C CA . ALA A 1 126 ? 31.791 -23.205 -16.174 1.00 86.25 126 ALA A CA 1
ATOM 1014 C C . ALA A 1 126 ? 32.638 -22.777 -17.388 1.00 86.25 126 ALA A C 1
ATOM 1016 O O . ALA A 1 126 ? 33.657 -23.409 -17.673 1.00 86.25 126 ALA A O 1
ATOM 1017 N N . LYS A 1 127 ? 32.284 -21.669 -18.060 1.00 85.31 127 LYS A N 1
ATOM 1018 C CA . LYS A 1 127 ? 33.058 -21.106 -19.187 1.00 85.31 127 LYS A CA 1
ATOM 1019 C C . LYS A 1 127 ? 34.428 -20.558 -18.775 1.00 85.31 127 LYS A C 1
ATOM 1021 O O . LYS A 1 127 ? 35.330 -20.542 -19.606 1.00 85.31 127 LYS A O 1
ATOM 1026 N N . PHE A 1 128 ? 34.607 -20.143 -17.519 1.00 81.94 128 PHE A N 1
ATOM 1027 C CA . PHE A 1 128 ? 35.913 -19.714 -16.994 1.00 81.94 128 PHE A CA 1
ATOM 1028 C C . PHE A 1 128 ? 36.816 -20.889 -16.583 1.00 81.94 128 PHE A C 1
ATOM 1030 O O . PHE A 1 128 ? 38.005 -20.691 -16.333 1.00 81.94 128 PHE A O 1
ATOM 1037 N N . GLY A 1 129 ? 36.274 -22.110 -16.528 1.00 72.44 129 GLY A N 1
ATOM 1038 C CA . GLY A 1 129 ? 36.970 -23.288 -16.020 1.00 72.44 129 GLY A CA 1
ATOM 1039 C C . GLY A 1 129 ? 37.088 -23.294 -14.490 1.00 72.44 129 GLY A C 1
ATOM 1040 O O . GLY A 1 129 ? 37.097 -22.254 -13.830 1.00 72.44 129 GLY A O 1
ATOM 1041 N N . ALA A 1 130 ? 37.206 -24.494 -13.912 1.00 63.50 130 ALA A N 1
ATOM 1042 C CA . ALA A 1 130 ? 37.169 -24.720 -12.460 1.00 63.50 130 ALA A CA 1
ATOM 1043 C C . ALA A 1 130 ? 38.245 -23.961 -11.650 1.00 63.50 130 ALA A C 1
ATOM 1045 O O . ALA A 1 130 ? 38.085 -23.790 -10.446 1.00 63.50 130 ALA A O 1
ATOM 1046 N N . LEU A 1 131 ? 39.326 -23.495 -12.290 1.00 66.06 131 LEU A N 1
ATOM 1047 C CA . LEU A 1 131 ? 40.430 -22.786 -11.629 1.00 66.06 131 LEU A CA 1
ATOM 1048 C C . LEU A 1 131 ? 40.364 -21.252 -11.714 1.00 66.06 131 LEU A C 1
ATOM 1050 O O . LEU A 1 131 ? 41.119 -20.592 -11.007 1.00 66.06 131 LEU A O 1
ATOM 1054 N N . HIS A 1 132 ? 39.505 -20.674 -12.559 1.00 74.81 132 HIS A N 1
ATOM 1055 C CA . HIS A 1 132 ? 39.569 -19.242 -12.889 1.00 74.81 132 HIS A CA 1
ATOM 1056 C C . HIS A 1 132 ? 38.226 -18.511 -12.810 1.00 74.81 132 HIS A C 1
ATOM 1058 O O . HIS A 1 132 ? 38.089 -17.413 -13.349 1.00 74.81 132 HIS A O 1
ATOM 1064 N N . THR A 1 133 ? 37.240 -19.079 -12.111 1.00 82.06 133 THR A N 1
ATOM 1065 C CA . THR A 1 133 ? 35.971 -18.380 -11.877 1.00 82.06 133 THR A CA 1
ATOM 1066 C C . THR A 1 133 ? 36.225 -17.105 -11.059 1.00 82.06 133 THR A C 1
ATOM 1068 O O . THR A 1 133 ? 36.744 -17.191 -9.943 1.00 82.06 133 THR A O 1
ATOM 1071 N N . PRO A 1 134 ? 35.884 -15.916 -11.586 1.00 87.12 134 PRO A N 1
ATOM 1072 C CA . PRO A 1 134 ? 36.037 -14.667 -10.855 1.00 87.12 134 PRO A CA 1
ATOM 1073 C C . PRO A 1 134 ? 35.273 -14.683 -9.527 1.00 87.12 134 PRO A C 1
ATOM 1075 O O . PRO A 1 134 ? 34.126 -15.123 -9.468 1.00 87.12 134 PRO A O 1
ATOM 1078 N N . SER A 1 135 ? 35.876 -14.129 -8.474 1.00 84.62 135 SER A N 1
ATOM 1079 C CA . SER A 1 135 ? 35.306 -14.118 -7.119 1.00 84.62 135 SER A CA 1
ATOM 1080 C C . SER A 1 135 ? 33.907 -13.502 -7.041 1.00 84.62 135 SER A C 1
ATOM 1082 O O . SER A 1 135 ? 33.082 -13.972 -6.263 1.00 84.62 135 SER A O 1
ATOM 1084 N N . TYR A 1 136 ? 33.604 -12.499 -7.872 1.00 87.62 136 TYR A N 1
ATOM 1085 C CA . TYR A 1 136 ? 32.272 -11.893 -7.922 1.00 87.62 136 TYR A CA 1
ATOM 1086 C C . TYR A 1 136 ? 31.191 -12.871 -8.412 1.00 87.62 136 TYR A C 1
ATOM 1088 O O . TYR A 1 136 ? 30.065 -12.805 -7.932 1.00 87.62 136 TYR A O 1
ATOM 1096 N N . ILE A 1 137 ? 31.527 -13.797 -9.321 1.00 86.50 137 ILE A N 1
ATOM 1097 C CA . ILE A 1 137 ? 30.596 -14.828 -9.806 1.00 86.50 137 ILE A CA 1
ATOM 1098 C C . ILE A 1 137 ? 30.340 -15.840 -8.693 1.00 86.50 137 ILE A C 1
ATOM 1100 O O . ILE A 1 137 ? 29.194 -16.174 -8.415 1.00 86.50 137 ILE A O 1
ATOM 1104 N N . THR A 1 138 ? 31.396 -16.278 -8.005 1.00 88.12 138 THR A N 1
ATOM 1105 C CA . THR A 1 138 ? 31.277 -17.205 -6.872 1.00 88.12 138 THR A CA 1
ATOM 1106 C C . THR A 1 138 ? 30.421 -16.621 -5.748 1.00 88.12 138 THR A C 1
ATOM 1108 O O . THR A 1 138 ? 29.566 -17.314 -5.204 1.00 88.12 138 THR A O 1
ATOM 1111 N N . LEU A 1 139 ? 30.609 -15.339 -5.423 1.00 89.81 139 LEU A N 1
ATOM 1112 C CA . LEU A 1 139 ? 29.808 -14.650 -4.410 1.00 89.81 139 LEU A CA 1
ATOM 1113 C C . LEU A 1 139 ? 28.338 -14.518 -4.823 1.00 89.81 139 LEU A C 1
ATOM 1115 O O . LEU A 1 139 ? 27.460 -14.761 -4.002 1.00 89.81 139 LEU A O 1
ATOM 1119 N N . GLN A 1 140 ? 28.065 -14.177 -6.084 1.00 88.62 140 GLN A N 1
ATOM 1120 C CA . GLN A 1 140 ? 26.693 -14.081 -6.592 1.00 88.62 140 GLN A CA 1
ATOM 1121 C C . GLN A 1 140 ? 25.984 -15.442 -6.621 1.00 88.62 140 GLN A C 1
ATOM 1123 O O . GLN A 1 140 ? 24.810 -15.510 -6.277 1.00 88.62 140 GLN A O 1
ATOM 1128 N N . ILE A 1 141 ? 26.690 -16.529 -6.962 1.00 91.44 141 ILE A N 1
ATOM 1129 C CA . ILE A 1 141 ? 26.158 -17.898 -6.853 1.00 91.44 141 ILE A CA 1
ATOM 1130 C C . ILE A 1 141 ? 25.746 -18.183 -5.406 1.00 91.44 141 ILE A C 1
ATOM 1132 O O . ILE A 1 141 ? 24.608 -18.571 -5.169 1.00 91.44 141 ILE A O 1
ATOM 1136 N N . GLN A 1 142 ? 26.634 -17.931 -4.440 1.00 90.38 142 GLN A N 1
ATOM 1137 C CA . GLN A 1 142 ? 26.352 -18.191 -3.024 1.00 90.38 142 GLN A CA 1
ATOM 1138 C C . GLN A 1 142 ? 25.189 -17.357 -2.474 1.00 90.38 142 GLN A C 1
ATOM 1140 O O . GLN A 1 142 ? 24.441 -17.832 -1.618 1.00 90.38 142 GLN A O 1
ATOM 1145 N N . ASP A 1 143 ? 25.050 -16.110 -2.921 1.00 90.06 143 ASP A N 1
ATOM 1146 C CA . ASP A 1 143 ? 23.945 -15.238 -2.524 1.00 90.06 143 ASP A CA 1
ATOM 1147 C C . ASP A 1 143 ? 22.608 -15.748 -3.081 1.00 90.06 143 ASP A C 1
ATOM 1149 O O . ASP A 1 143 ? 21.655 -15.951 -2.325 1.00 90.06 143 ASP A O 1
ATOM 1153 N N . LEU A 1 144 ? 22.578 -16.092 -4.374 1.00 89.69 144 LEU A N 1
ATOM 1154 C CA . LEU A 1 144 ? 21.407 -16.677 -5.028 1.00 89.69 144 LEU A CA 1
ATOM 1155 C C . LEU A 1 144 ? 21.005 -18.021 -4.413 1.00 89.69 144 LEU A C 1
ATOM 1157 O O . LEU A 1 144 ? 19.818 -18.267 -4.210 1.00 89.69 144 LEU A O 1
ATOM 1161 N N . GLU A 1 145 ? 21.964 -18.882 -4.070 1.00 91.75 145 GLU A N 1
ATOM 1162 C CA . GLU A 1 145 ? 21.696 -20.153 -3.385 1.00 91.75 145 GLU A CA 1
ATOM 1163 C C . GLU A 1 145 ? 21.026 -19.936 -2.022 1.00 91.75 145 GLU A C 1
ATOM 1165 O O . GLU A 1 145 ? 20.046 -20.614 -1.698 1.00 91.75 145 GLU A O 1
ATOM 1170 N N . LYS A 1 146 ? 21.505 -18.963 -1.235 1.00 90.88 146 LYS A N 1
ATOM 1171 C CA . LYS A 1 146 ? 20.884 -18.599 0.049 1.00 90.88 146 LYS A CA 1
ATOM 1172 C C . LYS A 1 146 ? 19.483 -18.030 -0.139 1.00 90.88 146 LYS A C 1
ATOM 1174 O O . LYS A 1 146 ? 18.583 -18.374 0.627 1.00 90.88 146 LYS A O 1
ATOM 1179 N N . GLU A 1 147 ? 19.289 -17.178 -1.140 1.00 87.19 147 GLU A N 1
ATOM 1180 C CA . GLU A 1 147 ? 17.990 -16.576 -1.431 1.00 87.19 147 GLU A CA 1
ATOM 1181 C C . GLU A 1 147 ? 16.970 -17.634 -1.880 1.00 87.19 147 GLU A C 1
ATOM 1183 O O . GLU A 1 147 ? 15.853 -17.671 -1.363 1.00 87.19 147 GLU A O 1
ATOM 1188 N N . ILE A 1 148 ? 17.369 -18.570 -2.750 1.00 92.06 148 ILE A N 1
ATOM 1189 C CA . ILE A 1 148 ? 16.532 -19.707 -3.166 1.00 92.06 148 ILE A CA 1
ATOM 1190 C C . ILE A 1 148 ? 16.170 -20.585 -1.966 1.00 92.06 148 ILE A C 1
ATOM 1192 O O . ILE A 1 148 ? 14.998 -20.929 -1.801 1.00 92.06 148 ILE A O 1
ATOM 1196 N N . ALA A 1 149 ? 17.135 -20.919 -1.103 1.00 90.31 149 ALA A N 1
ATOM 1197 C CA . ALA A 1 149 ? 16.879 -21.718 0.094 1.00 90.31 149 ALA A CA 1
ATOM 1198 C C . ALA A 1 149 ? 15.878 -21.031 1.040 1.00 90.31 149 ALA A C 1
ATOM 1200 O O . ALA A 1 149 ? 14.975 -21.679 1.573 1.00 90.31 149 ALA A O 1
ATOM 1201 N N . ASN A 1 150 ? 15.984 -19.710 1.203 1.00 87.12 150 ASN A N 1
ATOM 1202 C CA . ASN A 1 150 ? 15.042 -18.923 1.996 1.00 87.12 150 ASN A CA 1
ATOM 1203 C C . ASN A 1 150 ? 13.628 -18.955 1.382 1.00 87.12 150 ASN A C 1
ATOM 1205 O O . ASN A 1 150 ? 12.656 -19.258 2.075 1.00 87.12 150 ASN A O 1
ATOM 1209 N N . LEU A 1 151 ? 13.507 -18.739 0.067 1.00 87.00 151 LEU A N 1
ATOM 1210 C CA . LEU A 1 151 ? 12.225 -18.823 -0.643 1.00 87.00 151 LEU A CA 1
ATOM 1211 C C . LEU A 1 151 ? 11.581 -20.215 -0.514 1.00 87.00 151 LEU A C 1
ATOM 1213 O O . LEU A 1 151 ? 10.370 -20.320 -0.316 1.00 87.00 151 LEU A O 1
ATOM 1217 N N . GLN A 1 152 ? 12.379 -21.286 -0.572 1.00 88.56 152 GLN A N 1
ATOM 1218 C CA . GLN A 1 152 ? 11.905 -22.656 -0.349 1.00 88.56 152 GLN A CA 1
ATOM 1219 C C . GLN A 1 152 ? 11.396 -22.871 1.081 1.00 88.56 152 GLN A C 1
ATOM 1221 O O . GLN A 1 152 ? 10.335 -23.469 1.261 1.00 88.56 152 GLN A O 1
ATOM 1226 N N . GLN A 1 153 ? 12.105 -22.364 2.094 1.00 85.31 153 GLN A N 1
ATOM 1227 C CA . GLN A 1 153 ? 11.660 -22.445 3.489 1.00 85.31 153 GLN A CA 1
ATOM 1228 C C . GLN A 1 153 ? 10.352 -21.682 3.723 1.00 85.31 153 GLN A C 1
ATOM 1230 O O . GLN A 1 153 ? 9.457 -22.200 4.389 1.00 85.31 153 GLN A O 1
ATOM 1235 N N . GLN A 1 154 ? 10.201 -20.494 3.132 1.00 81.38 154 GLN A N 1
ATOM 1236 C CA . GLN A 1 154 ? 8.957 -19.719 3.200 1.00 81.38 154 GLN A CA 1
ATOM 1237 C C . GLN A 1 154 ? 7.770 -20.443 2.546 1.00 81.38 154 GLN A C 1
ATOM 1239 O O . GLN A 1 154 ? 6.644 -20.339 3.033 1.00 81.38 154 GLN A O 1
ATOM 1244 N N . LEU A 1 155 ? 8.010 -21.195 1.465 1.00 82.56 155 LEU A N 1
ATOM 1245 C CA . LEU A 1 155 ? 6.993 -22.047 0.844 1.00 82.56 155 LEU A CA 1
ATOM 1246 C C . LEU A 1 155 ? 6.642 -23.260 1.718 1.00 82.56 155 LEU A C 1
ATOM 1248 O O . LEU A 1 155 ? 5.466 -23.590 1.846 1.00 82.56 155 LEU A O 1
ATOM 1252 N N . ALA A 1 156 ? 7.636 -23.907 2.330 1.00 81.75 156 ALA A N 1
ATOM 1253 C CA . ALA A 1 156 ? 7.436 -25.096 3.159 1.00 81.75 156 ALA A CA 1
ATOM 1254 C C . ALA A 1 156 ? 6.729 -24.796 4.492 1.00 81.75 156 ALA A C 1
ATOM 1256 O O . ALA A 1 156 ? 5.893 -25.581 4.920 1.00 81.75 156 ALA A O 1
ATOM 1257 N N . ALA A 1 157 ? 7.008 -23.652 5.124 1.00 77.12 157 ALA A N 1
ATOM 1258 C CA . ALA A 1 157 ? 6.403 -23.255 6.402 1.00 77.12 157 ALA A CA 1
ATOM 1259 C C . ALA A 1 157 ? 4.900 -22.910 6.315 1.00 77.12 157 ALA A C 1
ATOM 1261 O O . ALA A 1 157 ? 4.279 -22.595 7.329 1.00 77.12 157 ALA A O 1
ATOM 1262 N N . ARG A 1 158 ? 4.325 -22.916 5.107 1.00 64.12 158 ARG A N 1
ATOM 1263 C CA . ARG A 1 158 ? 2.921 -22.581 4.831 1.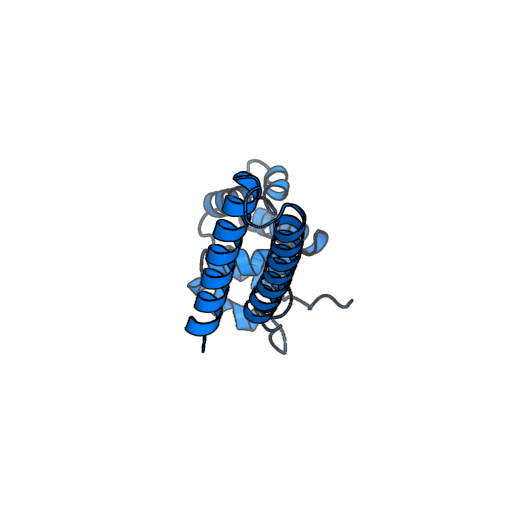00 64.12 158 ARG A CA 1
ATOM 1264 C C . ARG A 1 158 ? 2.040 -23.788 4.483 1.00 64.12 158 ARG A C 1
ATOM 1266 O O . ARG A 1 158 ? 0.856 -23.585 4.221 1.00 64.12 158 ARG A O 1
ATOM 1273 N N . HIS A 1 159 ? 2.605 -24.995 4.463 1.00 53.16 159 HIS A N 1
ATOM 1274 C CA . HIS A 1 159 ? 1.893 -26.265 4.287 1.00 53.16 159 HIS A CA 1
ATOM 1275 C C . HIS A 1 159 ? 1.662 -26.954 5.632 1.00 53.16 159 HIS A C 1
ATOM 1277 O O . HIS A 1 159 ? 0.602 -27.605 5.756 1.00 53.16 159 HIS A O 1
#